Protein AF-A0A853F4W8-F1 (afdb_monomer)

Foldseek 3Di:
DQLVVVLVVLVVDPVSVLLNLLQVLVVLVCLLVVLVVVVVVCVVVVHDPVVNPVSVVSNPVSVVVNVCSVPPPVVVVCVVPVVSVVSSVNSNVSNVVSPDDD

Mean predicted aligned error: 3.01 Å

InterPro domains:
  IPR016084 Haem oxygenase-like, multi-helical [G3DSA:1.20.910.10] (3-101)
  IPR016084 Haem oxygenase-like, multi-helical [SSF48613] (11-88)

Radius of gyration: 15.6 Å; Cα contacts (8 Å, |Δi|>4): 95; chains: 1; bounding box: 32×23×46 Å

pLDDT: mean 95.39, std 6.69, range [51.03, 98.75]

Solvent-accessible surface area (backbone atoms only — not comparable to full-atom values): 5392 Å² total; per-residue (Å²): 113,64,46,63,56,50,56,50,55,26,69,75,38,78,94,29,45,49,24,34,52,20,27,51,41,51,45,32,56,46,42,26,63,56,31,51,55,50,52,56,52,40,59,74,67,72,54,68,70,80,85,42,50,71,45,60,51,40,43,57,53,22,55,56,50,24,53,47,36,46,69,70,44,48,49,60,47,29,75,75,38,63,75,49,47,61,41,18,51,48,14,34,51,49,47,57,62,47,66,55,95,123

Secondary structure (DSSP, 8-state):
-HHHHHHHHHHH-GGGHHHHHHHHHHHHHHHHHHHHHHHHHHHHTT--GGGGHHHHHHHHHHHHHHHHHIIIIIHHHHHH-TTHHHHHHHHHHHHHHTTS--

Organism: NCBI:txid2738886

Sequence (102 aa):
MICGNISVALCLYRHNYYKSIGYFGVTEYLAPFRFNHILKAWSRNNLSEQGV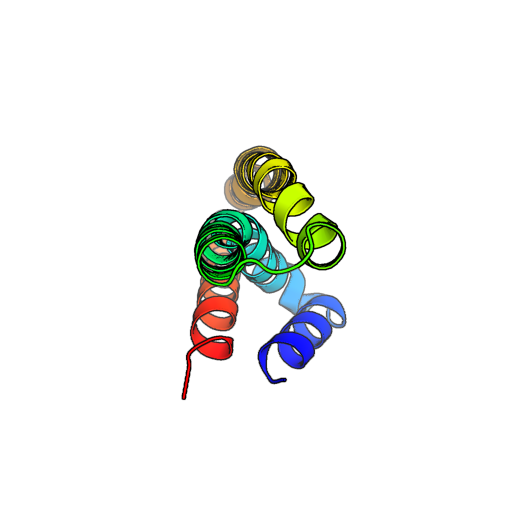VYHKLHMTIDVEHANNWFNHVIEPVVDRNPENIIDITKGVVYRLNSSKDT

Nearest PDB structures (foldseek):
  5c22-assembly4_D  TM=3.296E-01  e=5.468E+00  Escherichia coli
  5c21-assembly1_A  TM=3.506E-01  e=6.812E+00  Escherichia coli
  5c22-assembly3_C  TM=3.214E-01  e=6.103E+00  Escherichia coli

Structure (mmCIF, N/CA/C/O backbone):
data_AF-A0A853F4W8-F1
#
_entry.id   AF-A0A853F4W8-F1
#
loop_
_atom_site.group_PDB
_atom_site.id
_atom_site.type_symbol
_atom_site.label_atom_id
_atom_site.label_alt_id
_atom_site.label_comp_id
_atom_site.label_asym_id
_atom_site.label_entity_id
_atom_site.label_seq_id
_atom_site.pdbx_PDB_ins_code
_atom_site.Cartn_x
_atom_site.Cartn_y
_atom_site.Cartn_z
_atom_site.occupancy
_atom_site.B_iso_or_equiv
_atom_site.auth_seq_id
_atom_site.auth_comp_id
_atom_site.auth_asym_id
_atom_site.auth_atom_id
_atom_site.pdbx_PDB_model_num
ATOM 1 N N . MET A 1 1 ? 7.979 -2.162 12.296 1.00 63.84 1 MET A N 1
ATOM 2 C CA . MET A 1 1 ? 9.133 -1.336 11.860 1.00 63.84 1 MET A CA 1
ATOM 3 C C . MET A 1 1 ? 9.665 -1.728 10.481 1.00 63.84 1 MET A C 1
ATOM 5 O O . MET A 1 1 ? 9.878 -0.835 9.676 1.00 63.84 1 MET A O 1
ATOM 9 N N . ILE A 1 2 ? 9.835 -3.019 10.165 1.00 87.81 2 ILE A N 1
ATOM 10 C CA . ILE A 1 2 ? 10.426 -3.468 8.884 1.00 87.81 2 ILE A CA 1
ATOM 11 C C . ILE A 1 2 ? 9.626 -3.002 7.651 1.00 87.81 2 ILE A C 1
ATOM 13 O O . ILE A 1 2 ? 10.214 -2.485 6.705 1.00 87.81 2 ILE A O 1
ATOM 17 N N . CYS A 1 3 ? 8.294 -3.109 7.672 1.00 92.00 3 CYS A N 1
ATOM 18 C CA . CYS A 1 3 ? 7.437 -2.670 6.564 1.00 92.00 3 CYS A CA 1
ATOM 19 C C . CYS A 1 3 ? 7.574 -1.169 6.231 1.00 92.00 3 CYS A C 1
ATOM 21 O O . CYS A 1 3 ? 7.614 -0.803 5.061 1.00 92.00 3 CYS A O 1
ATOM 23 N N . GLY A 1 4 ? 7.716 -0.298 7.237 1.00 93.19 4 GLY A N 1
ATOM 24 C CA . GLY A 1 4 ? 7.916 1.140 7.016 1.00 93.19 4 GLY A CA 1
ATOM 25 C C . GLY A 1 4 ? 9.262 1.462 6.359 1.00 93.19 4 GLY A C 1
ATOM 26 O O . GLY A 1 4 ? 9.341 2.302 5.470 1.00 93.19 4 GLY A O 1
ATOM 27 N N . ASN A 1 5 ? 10.327 0.746 6.727 1.00 95.19 5 ASN A N 1
ATOM 28 C CA . ASN A 1 5 ? 11.635 0.942 6.096 1.00 95.19 5 ASN A CA 1
ATOM 29 C C . ASN A 1 5 ? 11.636 0.449 4.642 1.00 95.19 5 ASN A C 1
ATOM 31 O O . ASN A 1 5 ? 12.206 1.098 3.766 1.00 95.19 5 ASN A O 1
ATOM 35 N N . ILE A 1 6 ? 10.964 -0.675 4.372 1.00 96.25 6 ILE A N 1
ATOM 36 C CA . ILE A 1 6 ? 10.815 -1.202 3.011 1.00 96.25 6 ILE A CA 1
ATOM 37 C C . ILE A 1 6 ? 9.990 -0.244 2.149 1.00 96.25 6 ILE A C 1
ATOM 39 O O . ILE A 1 6 ? 10.396 0.031 1.024 1.00 96.25 6 ILE A O 1
ATOM 43 N N . SER A 1 7 ? 8.880 0.306 2.655 1.00 97.19 7 SER A N 1
ATOM 44 C CA . SER A 1 7 ? 8.057 1.240 1.875 1.00 97.19 7 SER A CA 1
ATOM 45 C C . SER A 1 7 ? 8.858 2.467 1.434 1.00 97.19 7 SER A C 1
ATOM 47 O O . SER A 1 7 ? 8.809 2.846 0.265 1.00 97.19 7 SER A O 1
ATOM 49 N N . VAL A 1 8 ? 9.667 3.034 2.333 1.00 96.94 8 VAL A N 1
ATOM 50 C CA . VAL A 1 8 ? 10.564 4.153 2.016 1.00 96.94 8 VAL A CA 1
ATOM 51 C C . VAL A 1 8 ? 11.630 3.735 1.000 1.00 96.94 8 VAL A C 1
ATOM 53 O O . VAL A 1 8 ? 11.805 4.415 -0.009 1.00 96.94 8 VAL A O 1
ATOM 56 N N . ALA A 1 9 ? 12.305 2.600 1.202 1.00 96.25 9 ALA A N 1
ATOM 57 C CA . ALA A 1 9 ? 13.337 2.117 0.282 1.00 96.25 9 ALA A CA 1
ATOM 58 C C . ALA A 1 9 ? 12.804 1.878 -1.144 1.00 96.25 9 ALA A C 1
ATOM 60 O O . ALA A 1 9 ? 13.487 2.178 -2.125 1.00 96.25 9 ALA A O 1
ATOM 61 N N . LEU A 1 10 ? 11.572 1.378 -1.279 1.00 97.94 10 LEU A N 1
ATOM 62 C CA . LEU A 1 10 ? 10.931 1.180 -2.580 1.00 97.94 10 LEU A CA 1
ATOM 63 C C . LEU A 1 10 ? 10.625 2.508 -3.291 1.00 97.94 10 LEU A C 1
ATOM 65 O O . LEU A 1 10 ? 10.710 2.565 -4.516 1.00 97.94 10 LEU A O 1
ATOM 69 N N . CYS A 1 11 ? 10.304 3.571 -2.548 1.00 97.25 11 CYS A N 1
ATOM 70 C CA . CYS A 1 11 ? 10.007 4.892 -3.110 1.00 97.25 11 CYS A CA 1
ATOM 71 C C . CYS A 1 11 ? 11.250 5.741 -3.409 1.00 97.25 11 CYS A C 1
ATOM 73 O O . CYS A 1 11 ? 11.211 6.562 -4.323 1.00 97.25 11 CYS A O 1
ATOM 75 N N . LEU A 1 12 ? 12.346 5.565 -2.664 1.00 97.56 12 LEU A N 1
ATOM 76 C CA . LEU A 1 12 ? 13.555 6.382 -2.829 1.00 97.56 12 LEU A CA 1
ATOM 77 C C . LEU A 1 12 ? 14.335 6.064 -4.110 1.00 97.56 12 LEU A C 1
ATOM 79 O O . LEU A 1 12 ? 15.008 6.940 -4.652 1.00 97.56 12 LEU A O 1
ATOM 83 N N . TYR A 1 13 ? 14.259 4.827 -4.604 1.00 95.94 13 TYR A N 1
ATOM 84 C CA . TYR A 1 13 ? 15.064 4.387 -5.741 1.00 95.94 13 TYR A CA 1
ATOM 85 C C . TYR A 1 13 ? 14.203 4.003 -6.939 1.00 95.94 13 TYR A C 1
ATOM 87 O O . TYR A 1 13 ? 13.407 3.069 -6.891 1.00 95.94 13 TYR A O 1
ATOM 95 N N . ARG A 1 14 ? 14.428 4.675 -8.072 1.00 96.06 14 ARG A N 1
ATOM 96 C CA . ARG A 1 14 ? 13.594 4.534 -9.277 1.00 96.06 14 ARG A CA 1
ATOM 97 C C . ARG A 1 14 ? 13.585 3.125 -9.882 1.00 96.06 14 ARG A C 1
ATOM 99 O O . ARG A 1 14 ? 12.586 2.733 -10.475 1.00 96.06 14 ARG A O 1
ATOM 106 N N . HIS A 1 15 ? 14.640 2.336 -9.673 1.00 96.50 15 HIS A N 1
ATOM 107 C CA . HIS A 1 15 ? 14.686 0.929 -10.095 1.00 96.50 15 HIS A CA 1
ATOM 108 C C . HIS A 1 15 ? 13.721 0.018 -9.305 1.00 96.50 15 HIS A C 1
ATOM 110 O O . HIS A 1 15 ? 13.496 -1.130 -9.68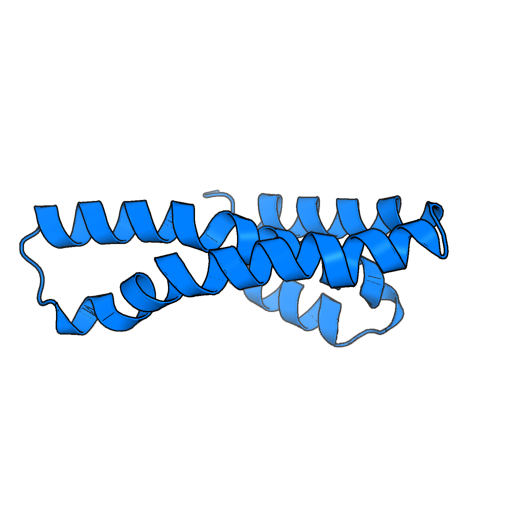6 1.00 96.50 15 HIS A O 1
ATOM 116 N N . ASN A 1 16 ? 13.136 0.510 -8.208 1.00 98.06 16 ASN A N 1
ATOM 117 C CA . ASN A 1 16 ? 12.126 -0.195 -7.420 1.00 98.06 16 ASN A CA 1
ATOM 118 C C . ASN A 1 16 ? 10.693 0.230 -7.749 1.00 98.06 16 ASN A C 1
ATOM 120 O O . ASN A 1 16 ? 9.769 -0.263 -7.112 1.00 98.06 16 ASN A O 1
ATOM 124 N N . TYR A 1 17 ? 10.491 1.086 -8.755 1.00 98.06 17 TYR A N 1
ATOM 125 C CA . TYR A 1 17 ? 9.180 1.642 -9.089 1.00 98.06 17 TYR A CA 1
ATOM 126 C C . TYR A 1 17 ? 8.084 0.576 -9.264 1.00 98.06 17 TYR A C 1
ATOM 128 O O . TYR A 1 17 ? 7.056 0.632 -8.601 1.00 98.06 17 TYR A O 1
ATOM 136 N 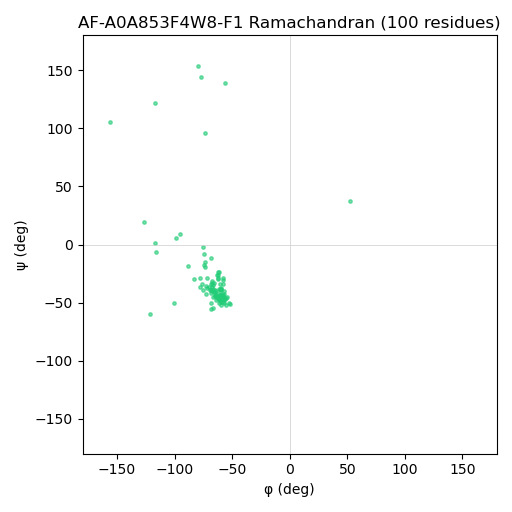N . TYR A 1 18 ? 8.306 -0.457 -10.078 1.00 98.56 18 TYR A N 1
ATOM 137 C CA . TYR A 1 18 ? 7.285 -1.496 -10.270 1.00 98.56 18 TYR A CA 1
ATOM 138 C C . TYR A 1 18 ? 7.041 -2.334 -9.007 1.00 98.56 18 TYR A C 1
ATOM 140 O O . TYR A 1 18 ? 5.913 -2.734 -8.729 1.00 98.56 18 TYR A O 1
ATOM 148 N N . LYS A 1 19 ? 8.071 -2.520 -8.175 1.00 98.69 19 LYS A N 1
ATOM 149 C CA . LYS A 1 19 ? 7.929 -3.172 -6.867 1.00 98.69 19 LYS A CA 1
ATOM 150 C C . LYS A 1 19 ? 7.108 -2.309 -5.905 1.00 98.69 19 LYS A C 1
ATOM 152 O O . LYS A 1 19 ? 6.313 -2.846 -5.139 1.00 98.69 19 LYS A O 1
ATOM 157 N N . SER A 1 20 ? 7.249 -0.983 -5.948 1.00 98.56 20 SER A N 1
ATOM 158 C CA . SER A 1 20 ? 6.432 -0.091 -5.121 1.00 98.56 20 SER A CA 1
ATOM 159 C C . SER A 1 20 ? 4.954 -0.159 -5.520 1.00 98.56 20 SER A C 1
ATOM 161 O O . SER A 1 20 ? 4.111 -0.258 -4.632 1.00 98.56 20 SER A O 1
ATOM 163 N N . ILE A 1 21 ? 4.634 -0.247 -6.820 1.00 98.44 21 ILE A N 1
ATOM 164 C CA . ILE A 1 21 ? 3.252 -0.434 -7.302 1.00 98.44 21 ILE A CA 1
ATOM 165 C C . ILE A 1 21 ? 2.594 -1.641 -6.631 1.00 98.44 21 ILE A C 1
ATOM 167 O O . ILE A 1 21 ? 1.501 -1.513 -6.082 1.00 98.44 21 ILE A O 1
ATOM 171 N N . GLY A 1 22 ? 3.252 -2.802 -6.632 1.00 98.44 22 GLY A N 1
ATOM 172 C CA . GLY A 1 22 ? 2.701 -3.994 -5.984 1.00 98.44 22 GLY A CA 1
ATOM 173 C C . GLY A 1 22 ? 2.623 -3.877 -4.462 1.00 98.44 22 GLY A C 1
ATOM 174 O O . GLY A 1 22 ? 1.631 -4.282 -3.855 1.00 98.44 22 GLY A O 1
ATOM 175 N N . TYR A 1 23 ? 3.647 -3.288 -3.838 1.00 98.25 23 TYR A N 1
ATOM 176 C CA . TYR A 1 23 ? 3.711 -3.103 -2.387 1.00 98.25 23 TYR A CA 1
ATOM 177 C C . TYR A 1 23 ? 2.567 -2.226 -1.856 1.00 98.25 23 TYR A C 1
ATOM 179 O O . TYR A 1 23 ? 1.914 -2.581 -0.869 1.00 98.25 23 TYR A O 1
ATOM 187 N N . PHE A 1 24 ? 2.310 -1.086 -2.500 1.00 97.94 24 PHE A N 1
ATOM 188 C CA . PHE A 1 24 ? 1.238 -0.174 -2.098 1.00 97.94 24 PHE A CA 1
ATOM 189 C C . PHE A 1 24 ? -0.134 -0.667 -2.557 1.00 97.94 24 PHE A C 1
ATOM 191 O O . PHE A 1 24 ? -1.065 -0.619 -1.764 1.00 97.94 24 PHE A O 1
ATOM 198 N N . GLY A 1 25 ? -0.246 -1.275 -3.742 1.00 97.62 25 GLY A N 1
ATOM 199 C CA . GLY A 1 25 ? -1.516 -1.834 -4.216 1.00 97.62 25 GLY A CA 1
ATOM 200 C C . GLY A 1 25 ? -2.108 -2.870 -3.260 1.00 97.62 25 GLY A C 1
ATOM 201 O O . GLY A 1 25 ? -3.276 -2.785 -2.888 1.00 97.62 25 GLY A O 1
ATOM 202 N N . VAL A 1 26 ? -1.291 -3.807 -2.764 1.00 96.81 26 VAL A N 1
ATOM 203 C CA . VAL A 1 26 ? -1.770 -4.776 -1.763 1.00 96.81 26 VAL A CA 1
ATOM 204 C C . VAL A 1 26 ? -1.952 -4.149 -0.371 1.00 96.81 26 VAL A C 1
ATOM 206 O O . VAL A 1 26 ? -2.674 -4.697 0.460 1.00 96.81 26 VAL A O 1
ATOM 209 N N . THR A 1 27 ? -1.321 -3.003 -0.093 1.00 96.06 27 THR A N 1
ATOM 210 C CA . THR A 1 27 ? -1.554 -2.256 1.153 1.00 96.06 27 THR A CA 1
ATOM 211 C C . THR A 1 27 ? -2.963 -1.674 1.170 1.00 96.06 27 THR A C 1
ATOM 213 O O . THR A 1 27 ? -3.681 -1.944 2.132 1.00 96.06 27 THR A O 1
ATOM 216 N N . GLU A 1 28 ? -3.365 -0.977 0.104 1.00 96.38 28 GLU A N 1
ATOM 217 C CA . GLU A 1 28 ? -4.724 -0.440 -0.065 1.00 96.38 28 GLU A CA 1
ATOM 218 C C . GLU A 1 28 ? -5.759 -1.573 -0.055 1.00 96.38 28 GLU A C 1
ATOM 220 O O . GLU A 1 28 ? -6.722 -1.542 0.703 1.00 96.38 28 GLU A O 1
ATOM 225 N N . TYR A 1 29 ? -5.509 -2.656 -0.802 1.00 96.56 29 TYR A N 1
ATOM 226 C CA . TYR A 1 29 ? -6.436 -3.791 -0.876 1.00 96.56 29 TYR A CA 1
ATOM 227 C C . TYR A 1 29 ? -6.703 -4.459 0.484 1.00 96.56 29 TYR A C 1
ATOM 229 O O . TYR A 1 29 ? -7.826 -4.868 0.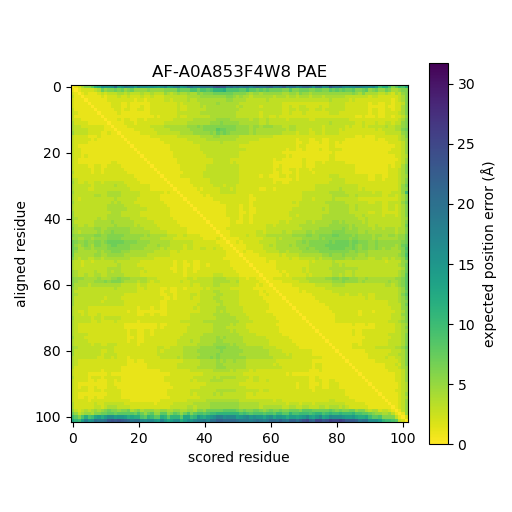777 1.00 96.56 29 TYR A O 1
ATOM 237 N N . LEU A 1 30 ? -5.679 -4.595 1.332 1.00 94.81 30 LEU A N 1
ATOM 238 C CA . LEU A 1 30 ? -5.807 -5.291 2.617 1.00 94.81 30 LEU A CA 1
ATOM 239 C C . LEU A 1 30 ? -6.241 -4.386 3.774 1.00 94.81 30 LEU A C 1
ATOM 241 O O . LEU A 1 30 ? -6.671 -4.903 4.812 1.00 94.81 30 LEU A O 1
ATOM 245 N N . ALA A 1 31 ? -6.104 -3.067 3.646 1.00 94.62 31 ALA A N 1
ATOM 246 C CA . ALA A 1 31 ? -6.386 -2.132 4.728 1.00 94.62 31 ALA A CA 1
ATOM 247 C C . ALA A 1 31 ? -7.839 -2.223 5.246 1.00 94.62 31 ALA A C 1
ATOM 249 O O . ALA A 1 31 ? -7.990 -2.422 6.460 1.00 94.62 31 ALA A O 1
ATOM 250 N N . PRO A 1 32 ? -8.893 -2.251 4.399 1.00 95.50 32 PRO A N 1
ATOM 251 C CA . PRO A 1 32 ? -10.277 -2.379 4.865 1.00 95.50 32 PRO A CA 1
ATOM 252 C C . PRO A 1 32 ? -10.527 -3.628 5.713 1.00 95.50 32 PRO A C 1
ATOM 254 O O . PRO A 1 32 ? -11.162 -3.562 6.769 1.00 95.50 32 PRO A O 1
ATOM 257 N N . PHE A 1 33 ? -9.980 -4.776 5.299 1.00 93.75 33 PHE A N 1
ATOM 258 C CA . PHE A 1 33 ? -10.136 -6.035 6.030 1.00 93.75 33 PHE A CA 1
ATOM 259 C C . PHE A 1 33 ? -9.495 -5.957 7.416 1.00 93.75 33 PHE A C 1
ATOM 261 O O . PHE A 1 33 ? -10.109 -6.344 8.412 1.00 93.75 33 PHE A O 1
ATOM 268 N N . ARG A 1 34 ? -8.280 -5.402 7.504 1.00 92.81 34 ARG A N 1
ATOM 269 C CA . ARG A 1 34 ? -7.574 -5.218 8.780 1.00 92.81 34 ARG A CA 1
ATOM 270 C C . ARG A 1 34 ? -8.321 -4.252 9.692 1.00 92.81 34 ARG A C 1
ATOM 272 O O . ARG A 1 34 ? -8.479 -4.528 10.880 1.00 92.81 34 ARG A O 1
ATOM 279 N N . PHE A 1 35 ? -8.826 -3.153 9.145 1.00 95.75 35 PHE A N 1
ATOM 280 C CA . PHE A 1 35 ? -9.561 -2.156 9.914 1.00 95.75 35 PHE A CA 1
ATOM 281 C C . PHE A 1 35 ? -10.909 -2.676 10.404 1.00 95.75 35 PHE A C 1
ATOM 283 O O . PHE A 1 35 ? -11.253 -2.415 11.553 1.00 95.75 35 PHE A O 1
ATOM 290 N N . ASN A 1 36 ? -11.599 -3.533 9.651 1.00 95.25 36 ASN A N 1
ATOM 291 C CA . ASN A 1 36 ? -12.800 -4.218 10.134 1.00 95.25 36 ASN A CA 1
ATOM 292 C C . ASN A 1 36 ? -12.542 -5.031 11.421 1.00 95.25 36 ASN A C 1
ATOM 294 O O . ASN A 1 36 ? -13.354 -5.008 12.348 1.00 95.25 36 ASN A O 1
ATOM 298 N N . HIS A 1 37 ? -11.398 -5.718 11.528 1.00 95.62 37 HIS A N 1
ATOM 299 C CA . HIS A 1 37 ? -11.027 -6.416 12.767 1.00 95.62 37 HIS A CA 1
ATOM 300 C C . HIS A 1 37 ? -10.809 -5.447 13.934 1.00 95.62 37 HIS A C 1
ATOM 302 O O . HIS A 1 37 ? -11.267 -5.728 15.046 1.00 95.62 37 HIS A O 1
ATOM 308 N N . ILE A 1 38 ? -10.174 -4.298 13.676 1.00 95.81 38 ILE A N 1
ATOM 309 C CA . ILE A 1 38 ? -9.996 -3.238 14.674 1.00 95.81 38 ILE A CA 1
ATOM 310 C C . ILE A 1 38 ? -11.357 -2.713 15.127 1.00 95.81 38 ILE A C 1
ATOM 312 O O . ILE A 1 38 ? -11.612 -2.718 16.323 1.00 95.81 38 ILE A O 1
ATOM 316 N N . LEU A 1 39 ? -12.262 -2.349 14.212 1.00 95.62 39 LEU A N 1
ATOM 317 C CA . LEU A 1 39 ? -13.593 -1.828 14.554 1.00 95.62 39 LEU A CA 1
ATOM 318 C C . LEU A 1 39 ? -14.403 -2.814 15.404 1.00 95.62 39 LEU A C 1
ATOM 320 O O . LEU A 1 39 ? -14.989 -2.427 16.416 1.00 95.62 39 LEU A O 1
ATOM 324 N N . LYS A 1 40 ? -14.393 -4.102 15.036 1.00 96.75 40 LYS A N 1
ATOM 325 C CA . LYS A 1 40 ? -15.064 -5.165 15.800 1.00 96.75 40 LYS A CA 1
ATOM 326 C C . LYS A 1 40 ? -14.507 -5.289 17.216 1.00 96.75 40 LYS A C 1
ATOM 328 O O . LYS A 1 40 ? -15.271 -5.439 18.167 1.00 96.75 40 LYS A O 1
ATOM 333 N N . ALA A 1 41 ? -13.184 -5.242 17.369 1.00 97.31 41 ALA A N 1
ATOM 334 C CA . ALA A 1 41 ? -12.550 -5.272 18.683 1.00 97.31 41 ALA A CA 1
ATOM 335 C C . ALA A 1 41 ? -12.824 -3.985 19.477 1.00 97.31 41 ALA A C 1
ATOM 337 O O . ALA A 1 41 ? -13.092 -4.059 20.672 1.00 97.31 41 ALA A O 1
ATOM 338 N N . TRP A 1 42 ? -12.809 -2.828 18.818 1.00 97.81 42 TRP A N 1
ATOM 339 C CA . TRP A 1 42 ? -13.062 -1.519 19.417 1.00 97.81 42 TRP A CA 1
ATOM 340 C C . TRP A 1 42 ? -14.458 -1.446 20.034 1.00 97.81 42 TRP A C 1
ATOM 342 O O . TRP A 1 42 ? -14.605 -1.098 21.204 1.00 97.81 42 TRP A O 1
ATOM 352 N N . SER A 1 43 ? -15.466 -1.868 19.264 1.00 96.19 43 SER A N 1
ATOM 353 C CA . SER A 1 43 ? -16.858 -1.955 19.711 1.00 96.19 43 SER A CA 1
ATOM 354 C C . SER A 1 43 ? -17.024 -2.957 20.853 1.00 96.19 43 SER A C 1
ATOM 356 O O . SER A 1 43 ? -17.612 -2.614 21.874 1.00 96.19 43 SER A O 1
ATOM 358 N N . ARG A 1 44 ? -16.435 -4.158 20.745 1.00 98.12 44 ARG A N 1
ATOM 359 C CA . ARG A 1 44 ? -16.506 -5.186 21.800 1.00 98.12 44 ARG A CA 1
ATOM 360 C C . ARG A 1 44 ? -15.961 -4.708 23.151 1.00 98.12 44 ARG A C 1
ATOM 362 O O . ARG A 1 44 ? -16.424 -5.177 24.182 1.00 98.12 44 ARG A O 1
ATOM 369 N N . ASN A 1 45 ? -14.983 -3.805 23.145 1.00 98.19 45 ASN A N 1
ATOM 370 C CA . ASN A 1 45 ? -14.363 -3.271 24.357 1.00 98.19 45 ASN A CA 1
ATOM 371 C C . ASN A 1 45 ? -14.970 -1.933 24.824 1.00 98.19 45 ASN A C 1
ATOM 373 O O . ASN A 1 45 ? -14.420 -1.320 25.733 1.00 98.19 45 ASN A O 1
ATOM 377 N N . ASN A 1 46 ? -16.080 -1.473 24.229 1.00 97.12 46 ASN A N 1
ATOM 378 C CA . ASN A 1 46 ? -16.761 -0.218 24.586 1.00 97.12 46 ASN A CA 1
ATOM 379 C C . ASN A 1 46 ? -15.829 1.012 24.607 1.00 97.12 46 ASN A C 1
ATOM 381 O O . ASN A 1 46 ? -15.941 1.883 25.470 1.00 97.12 46 ASN A O 1
ATOM 385 N N . LEU A 1 47 ? -14.880 1.075 23.669 1.00 97.88 47 LEU A N 1
ATOM 386 C CA . LEU A 1 47 ? -13.930 2.182 23.572 1.00 97.88 47 LEU A CA 1
ATOM 387 C C . LEU A 1 47 ? -14.563 3.409 22.894 1.00 97.88 47 LEU A C 1
ATOM 389 O O . LEU A 1 47 ? -15.458 3.285 22.060 1.00 97.88 47 LEU A O 1
ATOM 393 N N . SER A 1 48 ? -14.048 4.600 23.217 1.00 96.88 48 SER A N 1
ATOM 394 C CA . SER A 1 48 ? -14.524 5.874 22.656 1.00 96.88 48 SER A CA 1
ATOM 395 C C . SER A 1 48 ? -14.468 5.900 21.126 1.00 96.88 48 SER A C 1
ATOM 397 O O . SER A 1 48 ? -13.473 5.489 20.519 1.00 96.88 48 SER A O 1
ATOM 399 N N . GLU A 1 49 ? -15.505 6.458 20.496 1.00 94.69 49 GLU A N 1
ATOM 400 C CA . GLU A 1 49 ? -15.580 6.599 19.040 1.00 94.69 49 GLU A CA 1
ATOM 401 C C . GLU A 1 49 ? -14.483 7.494 18.456 1.00 94.69 49 GLU A C 1
ATOM 403 O O . GLU A 1 49 ? -14.037 7.268 17.331 1.00 94.69 49 GLU A O 1
ATOM 408 N N . GLN A 1 50 ? -14.011 8.483 19.219 1.00 95.88 50 GLN A N 1
ATOM 409 C CA . GLN A 1 50 ? -12.993 9.427 18.751 1.00 95.88 50 GLN A CA 1
ATOM 410 C C . GLN A 1 50 ? -11.690 8.712 18.365 1.00 95.88 50 GLN A C 1
ATOM 412 O O . GLN A 1 50 ? -11.042 9.087 17.391 1.00 95.88 50 GLN A O 1
ATOM 417 N N . GLY A 1 51 ? -11.337 7.632 19.071 1.00 95.25 51 GLY A N 1
ATOM 418 C CA . GLY A 1 51 ? -10.103 6.883 18.818 1.00 95.25 51 GLY A CA 1
ATOM 419 C C . GLY A 1 51 ? -10.133 6.001 17.566 1.00 95.25 51 GLY A C 1
ATOM 420 O O . GLY A 1 51 ? -9.098 5.471 17.170 1.00 95.25 51 GLY A O 1
ATOM 421 N N . VAL A 1 52 ? -11.293 5.849 16.916 1.00 96.69 52 VAL A N 1
ATOM 422 C CA . VAL A 1 52 ? -11.458 4.928 15.783 1.00 96.69 52 VAL A CA 1
ATOM 423 C C . VAL A 1 52 ? -11.816 5.620 14.464 1.00 96.69 52 VAL A C 1
ATOM 425 O O . VAL A 1 52 ? -11.947 4.959 13.435 1.00 96.69 52 VAL A O 1
ATOM 428 N N . VAL A 1 53 ? -11.910 6.954 14.462 1.00 96.69 53 VAL A N 1
ATOM 429 C CA . VAL A 1 53 ? -12.264 7.765 13.281 1.00 96.69 53 VAL A CA 1
ATOM 430 C C . VAL A 1 53 ? -11.351 7.468 12.089 1.00 96.69 53 VAL A C 1
ATOM 432 O O . VAL A 1 53 ? -11.844 7.230 10.989 1.00 96.69 53 VAL A O 1
ATOM 435 N N . TYR A 1 54 ? -10.036 7.393 12.318 1.00 96.38 54 TYR A N 1
ATOM 436 C CA . TYR A 1 54 ? -9.054 7.069 11.277 1.00 96.38 54 TYR A CA 1
ATOM 437 C C . TYR A 1 54 ? -9.356 5.729 10.584 1.00 96.38 54 TYR A C 1
ATOM 439 O O . TYR A 1 54 ? -9.380 5.648 9.358 1.00 96.38 54 TYR A O 1
ATOM 447 N N . HIS A 1 55 ? -9.644 4.691 11.370 1.00 96.69 55 HIS A N 1
ATOM 448 C CA . HIS A 1 55 ? -9.913 3.344 10.867 1.00 96.69 55 HIS A CA 1
ATOM 449 C C . HIS A 1 55 ? -11.277 3.250 10.170 1.00 96.69 55 HIS A C 1
ATOM 451 O O . HIS A 1 55 ? -11.396 2.572 9.153 1.00 96.69 55 HIS A O 1
ATOM 457 N N . LYS A 1 56 ? -12.299 3.949 10.691 1.00 95.38 56 LYS A N 1
ATOM 458 C CA . LYS A 1 56 ? -13.622 4.048 10.053 1.00 95.38 56 LYS A CA 1
ATOM 459 C C . LYS A 1 56 ? -13.518 4.686 8.665 1.00 95.38 56 LYS A C 1
ATOM 461 O O . LYS A 1 56 ? -14.122 4.174 7.732 1.00 95.38 56 LYS A O 1
ATOM 466 N N . LEU A 1 57 ? -12.731 5.757 8.523 1.00 95.88 57 LEU A N 1
ATOM 467 C CA . LEU A 1 57 ? -12.505 6.414 7.233 1.00 95.88 57 LEU A CA 1
ATOM 468 C C . LEU A 1 57 ? -11.881 5.449 6.215 1.00 95.88 57 LEU A C 1
ATOM 470 O O . LEU A 1 57 ? -12.422 5.258 5.126 1.00 95.88 57 LEU A O 1
ATOM 474 N N . HIS A 1 58 ? -10.781 4.798 6.594 1.00 95.81 58 HIS A N 1
ATOM 475 C CA . HIS A 1 58 ? -10.026 3.926 5.691 1.00 95.81 58 HIS A CA 1
ATOM 476 C C . HIS A 1 58 ? -10.710 2.586 5.395 1.00 95.81 58 HIS A C 1
ATOM 478 O O . HIS A 1 58 ? -10.377 1.923 4.420 1.00 95.81 58 HIS A O 1
ATOM 484 N N . MET A 1 59 ? -11.721 2.189 6.172 1.00 93.25 59 MET A N 1
ATOM 485 C CA . MET A 1 59 ? -12.557 1.044 5.805 1.00 93.25 59 MET A CA 1
ATOM 486 C C . MET A 1 59 ? -13.321 1.281 4.490 1.00 93.25 59 MET A C 1
ATOM 488 O O . MET A 1 59 ? -13.611 0.319 3.782 1.00 93.25 59 MET A O 1
ATOM 492 N N . THR A 1 60 ? -13.631 2.538 4.164 1.00 91.81 60 THR A N 1
ATOM 493 C CA . THR A 1 60 ? -14.378 2.897 2.952 1.00 91.81 60 THR A CA 1
ATOM 494 C C . THR A 1 60 ? -13.457 3.404 1.849 1.00 91.81 60 THR A C 1
ATOM 496 O O . THR A 1 60 ? -13.544 2.913 0.727 1.00 91.81 60 THR A O 1
ATOM 499 N N . ILE A 1 61 ? -12.570 4.363 2.149 1.00 95.81 61 ILE A N 1
ATOM 500 C CA . ILE A 1 61 ? -11.782 5.037 1.104 1.00 95.81 61 ILE A CA 1
ATOM 501 C C . ILE A 1 61 ? -10.790 4.086 0.409 1.00 95.81 61 ILE A C 1
ATOM 503 O O . ILE A 1 61 ? -10.640 4.137 -0.810 1.00 95.81 61 ILE A O 1
ATOM 507 N N . ASP A 1 62 ? -10.212 3.130 1.142 1.00 96.75 62 ASP A N 1
ATOM 508 C CA . ASP A 1 62 ? -9.185 2.242 0.586 1.00 96.75 62 ASP A CA 1
ATOM 509 C C . ASP A 1 62 ? -9.783 1.186 -0.363 1.00 96.75 62 ASP A C 1
ATOM 511 O O . ASP A 1 62 ? -9.074 0.621 -1.193 1.00 96.75 62 ASP A O 1
ATOM 515 N N . VAL A 1 63 ? -11.102 0.943 -0.314 1.00 95.19 63 VAL A N 1
ATOM 516 C CA . VAL A 1 63 ? -11.795 0.110 -1.317 1.00 95.19 63 VAL A CA 1
ATOM 517 C C . VAL A 1 63 ? -11.745 0.787 -2.685 1.00 95.19 63 VAL A C 1
ATOM 519 O O . VAL A 1 63 ? -11.454 0.147 -3.697 1.00 95.19 63 VAL A O 1
ATOM 522 N N . GLU A 1 64 ? -12.008 2.092 -2.721 1.00 96.50 64 GLU A N 1
ATOM 523 C CA . GLU A 1 64 ? -11.926 2.883 -3.944 1.00 96.50 64 GLU A CA 1
ATOM 524 C C . GLU A 1 64 ? -10.476 3.024 -4.413 1.00 96.50 64 GLU A C 1
ATOM 526 O O . GLU A 1 64 ? -10.202 2.852 -5.604 1.00 96.50 64 GLU A O 1
ATOM 531 N N . HIS A 1 65 ? -9.534 3.263 -3.496 1.00 97.69 65 HIS A N 1
ATOM 532 C CA . HIS A 1 65 ? -8.113 3.284 -3.836 1.00 97.69 65 HIS A CA 1
ATOM 533 C C . HIS A 1 65 ? -7.65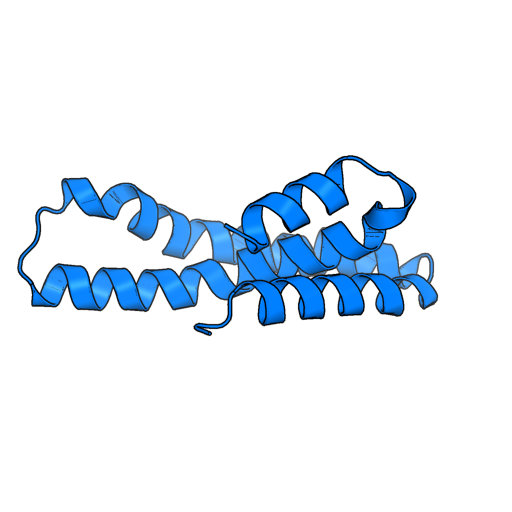6 1.960 -4.439 1.00 97.69 65 HIS A C 1
ATOM 535 O O . HIS A 1 65 ? -7.017 1.976 -5.485 1.00 97.69 65 HIS A O 1
ATOM 541 N N . ALA A 1 66 ? -8.011 0.820 -3.838 1.00 96.31 66 ALA A N 1
ATOM 542 C CA . ALA A 1 66 ? -7.636 -0.492 -4.350 1.00 96.31 66 ALA A CA 1
ATOM 543 C C . ALA A 1 66 ? -8.179 -0.714 -5.767 1.00 96.31 66 ALA A C 1
ATOM 545 O O . ALA A 1 66 ? -7.408 -1.051 -6.665 1.00 96.31 66 ALA A O 1
ATOM 546 N N . ASN A 1 67 ? -9.472 -0.458 -5.996 1.00 97.19 67 ASN A N 1
ATOM 547 C CA . ASN A 1 67 ? -10.083 -0.581 -7.324 1.00 97.19 67 ASN A CA 1
ATOM 548 C C . ASN A 1 67 ? -9.373 0.300 -8.361 1.00 97.19 67 ASN A C 1
ATOM 550 O O . ASN A 1 67 ? -9.008 -0.173 -9.437 1.00 97.19 67 ASN A O 1
ATOM 554 N N . ASN A 1 68 ? -9.120 1.566 -8.026 1.00 98.06 68 ASN A N 1
ATOM 555 C CA . ASN A 1 68 ? -8.403 2.476 -8.913 1.00 98.06 68 ASN A CA 1
ATOM 556 C C . ASN A 1 68 ? -6.943 2.058 -9.125 1.00 98.06 68 ASN A C 1
ATOM 558 O O . ASN A 1 68 ? -6.415 2.227 -10.220 1.00 98.0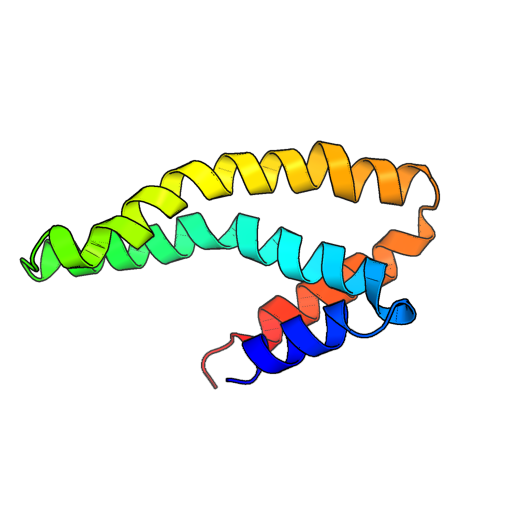6 68 ASN A O 1
ATOM 562 N N . TRP A 1 69 ? -6.293 1.468 -8.126 1.00 98.25 69 TRP A N 1
ATOM 563 C CA . TRP A 1 69 ? -4.931 0.965 -8.257 1.00 98.25 69 TRP A CA 1
ATOM 564 C C . TRP A 1 69 ? -4.850 -0.201 -9.243 1.00 98.25 69 TRP A C 1
ATOM 566 O O . TRP A 1 69 ? -3.937 -0.251 -10.065 1.00 98.25 69 TRP A O 1
ATOM 576 N N . PHE A 1 70 ? -5.814 -1.124 -9.215 1.00 97.06 70 PHE A N 1
ATOM 577 C CA . PHE A 1 70 ? -5.864 -2.217 -10.185 1.00 97.06 70 PHE A CA 1
ATOM 578 C C . PHE A 1 70 ? -6.142 -1.703 -11.601 1.00 97.06 70 PHE A C 1
ATOM 580 O O . PHE A 1 70 ? -5.319 -1.926 -12.487 1.00 97.06 70 PHE A O 1
ATOM 587 N N . ASN A 1 71 ? -7.229 -0.951 -11.782 1.00 98.06 71 ASN A N 1
ATOM 588 C CA . ASN A 1 71 ? -7.740 -0.578 -13.108 1.00 98.06 71 ASN A CA 1
ATOM 589 C C . ASN A 1 71 ? -6.947 0.560 -13.773 1.00 98.06 71 ASN A C 1
ATOM 591 O O . ASN A 1 71 ? -6.875 0.656 -14.993 1.00 98.06 71 ASN A O 1
ATOM 595 N N . HIS A 1 72 ? -6.351 1.458 -12.983 1.00 98.31 72 HIS A N 1
ATOM 596 C CA . HIS A 1 72 ? -5.709 2.668 -13.510 1.00 98.31 72 HIS A CA 1
ATOM 597 C C . HIS A 1 72 ? -4.196 2.723 -13.268 1.00 98.31 72 HIS A C 1
ATOM 599 O O . HIS A 1 72 ? -3.530 3.612 -13.801 1.00 98.31 72 HIS A O 1
ATOM 605 N N . VAL A 1 73 ? -3.624 1.778 -12.510 1.00 98.25 73 VAL A N 1
ATOM 606 C CA . VAL A 1 73 ? -2.169 1.694 -12.293 1.00 98.25 73 VAL A CA 1
ATOM 607 C C . VAL A 1 73 ? -1.611 0.355 -12.761 1.00 98.25 73 VAL A C 1
ATOM 609 O O . VAL A 1 73 ? -0.755 0.345 -13.644 1.00 98.25 73 VAL A O 1
ATOM 612 N N . ILE A 1 74 ? -2.069 -0.767 -12.197 1.00 98.12 74 ILE A N 1
ATOM 613 C CA . ILE A 1 74 ? -1.510 -2.094 -12.496 1.00 98.12 74 ILE A CA 1
ATOM 614 C C . ILE A 1 74 ? -1.822 -2.505 -13.934 1.00 98.12 74 ILE A C 1
ATOM 616 O O . ILE A 1 74 ? -0.884 -2.781 -14.679 1.00 98.12 74 ILE A O 1
ATOM 620 N N . GLU A 1 75 ? -3.094 -2.509 -14.332 1.00 98.31 75 GLU A N 1
ATOM 621 C CA . GLU A 1 75 ? -3.521 -2.918 -15.676 1.00 98.31 75 GLU A CA 1
ATOM 622 C C . GLU A 1 75 ? -2.795 -2.106 -16.771 1.00 98.31 75 GLU A C 1
ATOM 624 O O . GLU A 1 75 ? -2.048 -2.710 -17.544 1.00 98.31 75 GLU A O 1
ATOM 629 N N . PRO A 1 76 ? -2.780 -0.755 -16.751 1.00 98.44 76 PRO A N 1
ATOM 630 C CA . PRO A 1 76 ? -2.039 0.017 -17.752 1.00 98.44 76 PRO A CA 1
ATOM 631 C C . PRO A 1 76 ? -0.517 -0.191 -17.741 1.00 98.44 76 PRO A C 1
ATOM 633 O O . PRO A 1 76 ? 0.166 0.076 -18.734 1.00 98.44 76 PRO A O 1
ATOM 636 N N . VAL A 1 77 ? 0.082 -0.565 -16.607 1.00 98.19 77 VAL A N 1
ATOM 637 C CA . VAL A 1 77 ? 1.524 -0.861 -16.526 1.00 98.19 77 VAL A CA 1
ATOM 638 C C . VAL A 1 77 ? 1.848 -2.219 -17.141 1.00 98.19 77 VAL A C 1
ATOM 640 O O . VAL A 1 77 ? 2.876 -2.338 -17.813 1.00 98.19 77 VAL A O 1
ATOM 643 N N . VAL A 1 78 ? 0.988 -3.212 -16.921 1.00 98.25 78 VAL A N 1
ATOM 644 C CA . VAL A 1 78 ? 1.133 -4.568 -17.460 1.00 98.25 78 VAL A CA 1
ATOM 645 C C . VAL A 1 78 ? 0.830 -4.583 -18.956 1.00 98.25 78 VAL A C 1
ATOM 647 O O . VAL A 1 78 ? 1.617 -5.143 -19.712 1.00 98.25 78 VAL A O 1
ATOM 650 N N . ASP A 1 79 ? -0.210 -3.883 -19.409 1.00 98.44 79 ASP A N 1
ATOM 651 C CA . ASP A 1 79 ? -0.559 -3.788 -20.833 1.00 98.44 79 ASP A CA 1
ATOM 652 C C . ASP A 1 79 ? 0.563 -3.164 -21.668 1.00 98.44 79 ASP A C 1
ATOM 654 O O . ASP A 1 79 ? 0.841 -3.594 -22.786 1.00 98.44 79 ASP A O 1
ATOM 658 N N . ARG A 1 80 ? 1.250 -2.153 -21.116 1.00 98.25 80 ARG A N 1
ATOM 659 C CA . ARG A 1 80 ? 2.389 -1.510 -21.789 1.00 98.25 80 ARG A CA 1
ATOM 660 C C . ARG A 1 80 ? 3.618 -2.407 -21.868 1.00 98.25 80 ARG A C 1
ATOM 662 O O . ARG A 1 80 ? 4.365 -2.316 -22.838 1.00 98.25 80 ARG A O 1
ATOM 669 N N . ASN A 1 81 ? 3.875 -3.204 -20.836 1.00 98.38 81 ASN A N 1
ATOM 670 C CA . ASN A 1 81 ? 4.950 -4.188 -20.837 1.00 98.38 81 ASN A CA 1
ATOM 671 C C . ASN A 1 81 ? 4.636 -5.308 -19.827 1.00 98.38 81 ASN A C 1
ATOM 673 O O . ASN A 1 81 ? 4.815 -5.097 -18.619 1.00 98.38 81 ASN A O 1
ATOM 677 N N . PRO A 1 82 ? 4.239 -6.501 -20.308 1.00 98.25 82 PRO A N 1
ATOM 678 C CA . PRO A 1 82 ? 3.847 -7.611 -19.445 1.00 98.25 82 PRO A CA 1
ATOM 679 C C . PRO A 1 82 ? 4.932 -8.058 -18.461 1.00 98.25 82 PRO A C 1
ATOM 681 O O . PRO A 1 82 ? 4.606 -8.481 -17.356 1.00 98.25 82 PRO A O 1
ATOM 684 N N . GLU A 1 83 ? 6.216 -7.896 -18.795 1.00 97.94 83 GLU A N 1
ATOM 685 C CA . GLU A 1 83 ? 7.344 -8.277 -17.925 1.00 97.94 83 GLU A CA 1
ATOM 686 C C . GLU A 1 83 ? 7.353 -7.518 -16.586 1.00 97.94 83 GLU A C 1
ATOM 688 O O . GLU A 1 83 ? 7.875 -8.004 -15.577 1.00 97.94 83 GLU A O 1
ATOM 693 N N . ASN A 1 84 ? 6.720 -6.339 -16.529 1.00 98.25 84 ASN A N 1
ATOM 694 C CA . ASN A 1 84 ? 6.613 -5.547 -15.303 1.00 98.25 84 ASN A CA 1
ATOM 695 C C . ASN A 1 84 ? 5.843 -6.277 -14.190 1.00 98.25 84 ASN A C 1
ATOM 697 O O . ASN A 1 84 ? 6.058 -5.976 -13.010 1.00 98.25 84 ASN A O 1
ATOM 701 N N . ILE A 1 85 ? 4.978 -7.245 -14.533 1.00 98.19 85 ILE A N 1
ATOM 702 C CA . ILE A 1 85 ? 4.200 -8.003 -13.546 1.00 98.19 85 ILE A CA 1
ATOM 703 C C . ILE A 1 85 ? 5.104 -8.714 -12.538 1.00 98.19 85 ILE A C 1
ATOM 705 O O . ILE A 1 85 ? 4.771 -8.779 -11.360 1.00 98.19 85 ILE A O 1
ATOM 709 N N . ILE A 1 86 ? 6.289 -9.168 -12.960 1.00 98.44 86 ILE A N 1
ATOM 710 C CA . ILE A 1 86 ? 7.231 -9.893 -12.102 1.00 98.44 86 ILE A CA 1
ATOM 711 C C . ILE A 1 86 ? 7.671 -9.013 -10.928 1.00 98.44 86 ILE A C 1
ATOM 713 O O . ILE A 1 86 ? 7.672 -9.449 -9.774 1.00 98.44 86 ILE A O 1
ATOM 717 N N . ASP A 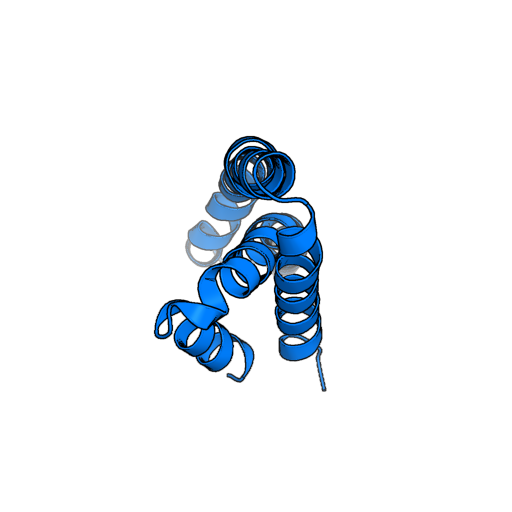1 87 ? 8.040 -7.761 -11.199 1.00 98.56 87 ASP A N 1
ATOM 718 C CA . ASP A 1 87 ? 8.466 -6.828 -10.158 1.00 98.56 87 ASP A CA 1
ATOM 719 C C . ASP A 1 87 ? 7.288 -6.339 -9.306 1.00 98.56 87 ASP A C 1
ATOM 721 O O . ASP A 1 87 ? 7.437 -6.221 -8.088 1.00 98.56 87 ASP A O 1
ATOM 725 N N . ILE A 1 88 ? 6.104 -6.152 -9.898 1.00 98.75 88 ILE A N 1
ATOM 726 C CA . ILE A 1 88 ? 4.868 -5.871 -9.150 1.00 98.75 88 ILE A CA 1
ATOM 727 C C . ILE A 1 88 ? 4.598 -6.997 -8.144 1.00 98.75 88 ILE A C 1
ATOM 729 O O . ILE A 1 88 ? 4.446 -6.742 -6.948 1.00 98.75 88 ILE A O 1
ATOM 733 N N . THR A 1 89 ? 4.630 -8.258 -8.576 1.00 98.50 89 THR A N 1
ATOM 734 C CA . THR A 1 89 ? 4.423 -9.412 -7.694 1.00 98.50 89 THR A CA 1
ATOM 735 C C . THR A 1 89 ? 5.482 -9.492 -6.591 1.00 98.50 89 THR A C 1
ATOM 737 O O . THR A 1 89 ? 5.136 -9.776 -5.444 1.00 98.50 89 THR A O 1
ATOM 740 N N . LYS A 1 90 ? 6.757 -9.170 -6.863 1.00 98.56 90 LYS A N 1
ATOM 741 C CA . LYS A 1 90 ? 7.785 -9.071 -5.803 1.00 98.56 90 LYS A CA 1
ATOM 742 C C . LYS A 1 90 ? 7.397 -8.048 -4.736 1.00 98.56 90 LYS A C 1
ATOM 744 O O . LYS A 1 90 ? 7.509 -8.340 -3.548 1.00 98.56 90 LYS A O 1
ATOM 749 N N . GLY A 1 91 ? 6.898 -6.884 -5.148 1.00 98.38 91 GLY A N 1
ATOM 750 C CA . GLY A 1 91 ? 6.372 -5.857 -4.250 1.00 98.38 91 GLY A CA 1
ATOM 751 C C . GLY A 1 91 ? 5.273 -6.367 -3.320 1.00 98.38 91 GLY A C 1
ATOM 752 O O . GLY A 1 91 ? 5.330 -6.150 -2.106 1.00 98.38 91 GLY A O 1
ATOM 753 N N . VAL A 1 92 ? 4.315 -7.113 -3.878 1.00 98.06 92 VAL A N 1
ATOM 754 C CA . VAL A 1 92 ? 3.244 -7.772 -3.113 1.00 98.06 92 VAL A CA 1
ATOM 755 C C . VAL A 1 92 ? 3.837 -8.717 -2.066 1.00 98.06 92 VAL A C 1
ATOM 757 O O . VAL A 1 92 ? 3.505 -8.632 -0.883 1.00 98.06 92 VAL A O 1
ATOM 760 N N . VAL A 1 93 ? 4.775 -9.576 -2.471 1.00 97.56 93 VAL A N 1
ATOM 761 C CA . VAL A 1 93 ? 5.446 -10.526 -1.572 1.00 97.56 93 VAL A CA 1
ATOM 762 C C . VAL A 1 93 ? 6.204 -9.803 -0.454 1.00 97.56 93 VAL A C 1
ATOM 764 O O . VAL A 1 93 ? 6.126 -10.222 0.703 1.00 97.56 93 VAL A O 1
ATOM 767 N N . TYR A 1 94 ? 6.892 -8.696 -0.748 1.00 97.06 94 TYR A N 1
ATOM 768 C CA . TYR A 1 94 ? 7.575 -7.892 0.270 1.00 97.06 94 TYR A CA 1
ATOM 769 C C . TYR A 1 94 ? 6.593 -7.334 1.296 1.00 97.06 94 TYR A C 1
ATOM 771 O O . TYR A 1 94 ? 6.852 -7.413 2.499 1.00 97.06 94 TYR A O 1
ATOM 779 N N . ARG A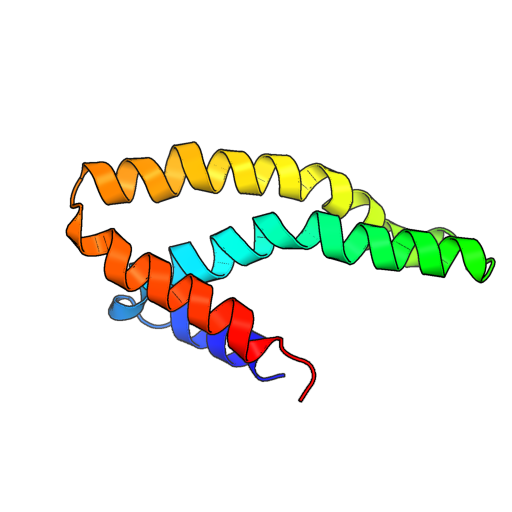 1 95 ? 5.445 -6.812 0.854 1.00 96.38 95 ARG A N 1
ATOM 780 C CA . ARG A 1 95 ? 4.421 -6.276 1.756 1.00 96.38 95 ARG A CA 1
ATOM 781 C C . ARG A 1 95 ? 3.805 -7.353 2.644 1.00 96.38 95 ARG A C 1
ATOM 783 O O . ARG A 1 95 ? 3.602 -7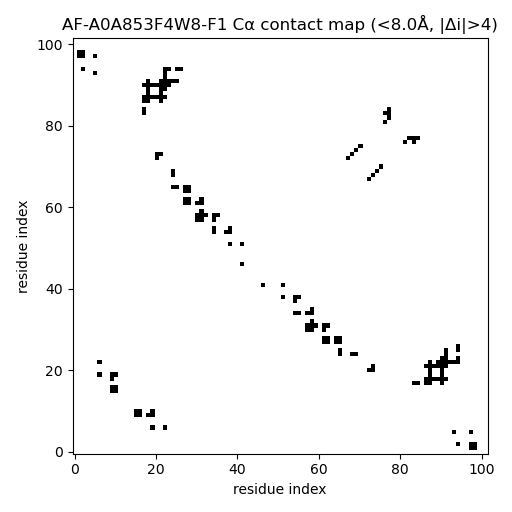.104 3.834 1.00 96.38 95 ARG A O 1
ATOM 790 N N . LEU A 1 96 ? 3.522 -8.529 2.088 1.00 94.31 96 LEU A N 1
ATOM 791 C CA . LEU A 1 96 ? 2.963 -9.653 2.839 1.00 94.31 96 LEU A CA 1
ATOM 792 C C . LEU A 1 96 ? 3.963 -10.196 3.862 1.00 94.31 96 LEU A C 1
ATOM 794 O O . LEU A 1 96 ? 3.596 -10.403 5.011 1.00 94.31 96 LEU A O 1
ATOM 798 N N . ASN A 1 97 ? 5.230 -10.379 3.483 1.00 94.50 97 ASN A N 1
ATOM 799 C CA . ASN A 1 97 ? 6.240 -10.962 4.371 1.00 94.50 97 ASN A CA 1
ATOM 800 C C . ASN A 1 97 ? 6.744 -9.993 5.445 1.00 94.50 97 ASN A C 1
ATOM 802 O O . ASN A 1 97 ? 7.009 -10.418 6.562 1.00 94.50 97 ASN A O 1
ATOM 806 N N . SER A 1 98 ? 6.838 -8.697 5.145 1.00 93.44 98 SER A N 1
ATOM 807 C CA . SER A 1 98 ? 7.294 -7.680 6.109 1.00 93.44 98 SER A CA 1
ATOM 808 C C . SER A 1 98 ? 6.258 -7.305 7.171 1.00 93.44 98 SER A C 1
ATOM 810 O O . SER A 1 98 ? 6.533 -6.463 8.026 1.00 93.44 98 SER A O 1
ATOM 812 N N . SER A 1 99 ? 5.059 -7.885 7.086 1.00 85.81 99 SER A N 1
ATOM 813 C CA . SER A 1 99 ? 3.929 -7.615 7.980 1.00 85.81 99 SER A CA 1
ATOM 814 C C . SER A 1 99 ? 3.349 -8.884 8.599 1.00 85.81 99 SER A C 1
ATOM 816 O O . SER A 1 99 ? 2.199 -8.875 9.030 1.00 85.81 99 SER A O 1
ATOM 818 N N . LYS A 1 100 ? 4.124 -9.972 8.598 1.00 83.19 100 LYS A N 1
ATOM 819 C CA . LYS A 1 100 ? 3.812 -11.171 9.374 1.00 83.19 100 LYS A CA 1
ATOM 820 C C . LYS A 1 100 ? 4.153 -10.922 10.840 1.00 83.19 100 LYS A C 1
ATOM 822 O O . LYS A 1 100 ? 5.152 -10.264 11.130 1.00 83.19 100 LYS A O 1
ATOM 827 N N . ASP A 1 101 ? 3.342 -11.485 11.724 1.00 65.94 101 ASP A N 1
ATOM 828 C CA . ASP A 1 101 ? 3.665 -11.595 13.141 1.00 65.94 101 ASP A CA 1
ATOM 829 C C . ASP A 1 101 ? 4.741 -12.685 13.272 1.00 65.94 101 ASP A C 1
ATOM 831 O O . ASP A 1 101 ? 4.441 -13.877 13.198 1.00 65.94 101 ASP A O 1
ATOM 835 N N . THR A 1 102 ? 6.009 -12.277 13.317 1.00 51.03 102 THR A N 1
ATOM 836 C CA . THR A 1 102 ? 7.133 -13.132 13.739 1.00 51.03 102 THR A CA 1
ATOM 837 C C . THR A 1 102 ? 7.360 -12.985 15.225 1.00 51.03 102 THR A C 1
ATOM 839 O O . THR A 1 102 ? 7.384 -11.811 15.665 1.00 51.03 102 THR A O 1
#